Protein AF-A0A7C5KGV6-F1 (afdb_monomer_lite)

Structure (mmCIF, N/CA/C/O backbone):
data_AF-A0A7C5KGV6-F1
#
_entry.id   AF-A0A7C5KGV6-F1
#
loop_
_atom_site.group_PDB
_atom_site.id
_atom_site.type_symbol
_atom_site.label_atom_id
_atom_site.label_alt_id
_atom_site.label_comp_id
_atom_site.label_asym_id
_atom_site.label_entity_id
_atom_site.label_seq_id
_atom_site.pdbx_PDB_ins_code
_atom_site.Cartn_x
_atom_site.Cartn_y
_atom_site.Cartn_z
_atom_site.occupancy
_atom_site.B_iso_or_equiv
_atom_site.auth_seq_id
_atom_site.auth_comp_id
_atom_site.auth_asym_id
_atom_site.auth_atom_id
_atom_site.pdbx_PDB_model_num
ATOM 1 N N . MET A 1 1 ? 11.513 -6.902 12.374 1.00 52.19 1 MET A N 1
ATOM 2 C CA . MET A 1 1 ? 10.265 -6.134 12.181 1.00 52.19 1 MET A CA 1
ATOM 3 C C . MET A 1 1 ? 10.660 -4.734 11.754 1.00 52.19 1 MET A C 1
ATOM 5 O O . MET A 1 1 ? 11.417 -4.106 12.479 1.00 52.19 1 MET A O 1
ATOM 9 N N . ALA A 1 2 ? 10.253 -4.292 10.565 1.00 71.88 2 ALA A N 1
ATOM 10 C CA . ALA A 1 2 ? 10.565 -2.955 10.067 1.00 71.88 2 ALA A CA 1
ATOM 11 C C . ALA A 1 2 ? 9.271 -2.138 10.032 1.00 71.88 2 ALA A C 1
ATOM 13 O O . ALA A 1 2 ? 8.318 -2.535 9.365 1.00 71.88 2 ALA A O 1
ATOM 14 N N . ASN A 1 3 ? 9.241 -1.024 10.761 1.00 72.50 3 ASN A N 1
ATOM 15 C CA . ASN A 1 3 ? 8.108 -0.106 10.768 1.00 72.50 3 ASN A CA 1
ATOM 16 C C . ASN A 1 3 ? 8.458 1.099 9.899 1.00 72.50 3 ASN A C 1
ATOM 18 O O . ASN A 1 3 ? 9.424 1.808 10.176 1.00 72.50 3 ASN A O 1
ATOM 22 N N . LEU A 1 4 ? 7.671 1.327 8.849 1.00 75.94 4 LEU A N 1
ATOM 23 C CA . LEU A 1 4 ? 7.801 2.494 7.987 1.00 75.94 4 LEU A CA 1
ATOM 24 C C . LEU A 1 4 ? 6.774 3.540 8.424 1.00 75.94 4 LEU A C 1
ATOM 26 O O . LEU A 1 4 ? 5.573 3.33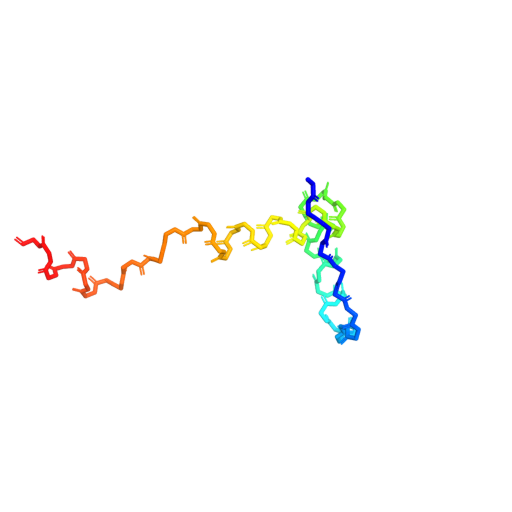4 8.271 1.00 75.94 4 LEU A O 1
ATOM 30 N N . ILE A 1 5 ? 7.247 4.661 8.968 1.00 78.50 5 ILE A N 1
ATOM 31 C CA . ILE A 1 5 ? 6.393 5.790 9.345 1.00 78.50 5 ILE A CA 1
ATOM 32 C C . ILE A 1 5 ? 6.592 6.888 8.309 1.00 78.50 5 ILE A C 1
ATOM 34 O O . ILE A 1 5 ? 7.650 7.513 8.255 1.00 78.50 5 ILE A O 1
ATOM 38 N N . VAL A 1 6 ? 5.565 7.141 7.504 1.00 74.44 6 VAL A N 1
ATOM 39 C CA . VAL A 1 6 ? 5.576 8.237 6.533 1.00 74.44 6 VAL A CA 1
ATOM 40 C C . VAL A 1 6 ? 4.917 9.455 7.171 1.00 74.44 6 VAL A C 1
ATOM 42 O O . VAL A 1 6 ? 3.730 9.436 7.489 1.00 74.44 6 VAL A O 1
ATOM 45 N N . ARG A 1 7 ? 5.704 10.510 7.396 1.00 82.38 7 ARG A N 1
ATOM 46 C CA . ARG A 1 7 ? 5.233 11.799 7.931 1.00 82.38 7 ARG A CA 1
ATOM 47 C C . ARG A 1 7 ? 5.052 12.797 6.785 1.00 82.38 7 ARG A C 1
ATOM 49 O O . ARG A 1 7 ? 5.690 12.649 5.749 1.00 82.38 7 ARG A O 1
ATOM 56 N N . ASN A 1 8 ? 4.205 13.810 6.984 1.00 82.00 8 ASN A N 1
ATOM 57 C CA . ASN A 1 8 ? 3.889 14.846 5.986 1.00 82.00 8 ASN A CA 1
ATOM 58 C C . ASN A 1 8 ? 3.350 14.295 4.654 1.00 82.00 8 ASN A C 1
ATOM 60 O O . ASN A 1 8 ? 3.742 14.743 3.579 1.00 82.00 8 ASN A O 1
ATOM 64 N N . LEU A 1 9 ? 2.444 13.315 4.717 1.00 81.12 9 LEU A N 1
ATOM 65 C CA . LEU A 1 9 ? 1.749 12.844 3.523 1.00 81.12 9 LEU A CA 1
ATOM 66 C C . LEU A 1 9 ? 0.674 13.853 3.108 1.00 81.12 9 LEU A C 1
ATOM 68 O O . LEU A 1 9 ? -0.072 14.345 3.956 1.00 81.12 9 LEU A O 1
ATOM 72 N N . ASP A 1 10 ? 0.558 14.113 1.807 1.00 88.38 10 ASP A N 1
ATOM 73 C CA . ASP A 1 10 ? -0.532 14.932 1.283 1.00 88.38 10 ASP A CA 1
ATOM 74 C C . ASP A 1 10 ? -1.885 14.290 1.666 1.00 88.38 10 ASP A C 1
ATOM 76 O O . ASP A 1 10 ? -2.094 13.092 1.414 1.00 88.38 10 ASP A O 1
ATOM 80 N N . PRO A 1 11 ? -2.822 15.046 2.267 1.00 86.00 11 PRO A N 1
ATOM 81 C CA . PRO A 1 11 ? -4.126 14.526 2.673 1.00 86.00 11 PRO A CA 1
ATOM 82 C C . PRO A 1 11 ? -4.905 13.892 1.512 1.00 86.00 11 PRO A C 1
ATOM 84 O O . PRO A 1 11 ? -5.657 12.940 1.721 1.00 86.00 11 PRO A O 1
ATOM 87 N N . ARG A 1 12 ? -4.685 14.333 0.267 1.00 90.00 12 ARG A N 1
ATOM 88 C CA . ARG A 1 12 ? -5.292 13.731 -0.930 1.00 90.00 12 ARG A CA 1
ATOM 89 C C . ARG A 1 12 ? -4.850 12.282 -1.123 1.00 90.00 12 ARG A C 1
ATOM 91 O O . ARG A 1 12 ? -5.659 11.446 -1.526 1.00 90.00 12 ARG A O 1
ATOM 98 N N . ILE A 1 13 ? -3.589 11.974 -0.812 1.00 85.50 13 ILE A N 1
ATOM 99 C CA . ILE A 1 13 ? -3.046 10.612 -0.883 1.00 85.50 13 ILE A CA 1
ATOM 100 C C . ILE A 1 13 ? -3.682 9.750 0.205 1.00 85.50 13 ILE A C 1
ATOM 102 O O . ILE A 1 13 ? -4.096 8.627 -0.080 1.00 85.50 13 ILE A O 1
ATOM 106 N N . VAL A 1 14 ? -3.827 10.281 1.423 1.00 85.25 14 VAL A N 1
ATOM 107 C CA . VAL A 1 14 ? -4.494 9.577 2.530 1.00 85.25 14 VAL A CA 1
ATOM 108 C C . VAL A 1 14 ? -5.937 9.227 2.156 1.00 85.25 14 VAL A C 1
ATOM 110 O O . VAL A 1 14 ? -6.360 8.086 2.334 1.00 85.25 14 VAL A O 1
ATOM 113 N N . GLU A 1 15 ? -6.681 10.165 1.571 1.00 89.00 15 GLU A N 1
ATOM 114 C CA . GLU A 1 15 ? -8.070 9.938 1.161 1.00 89.00 15 GLU A CA 1
ATOM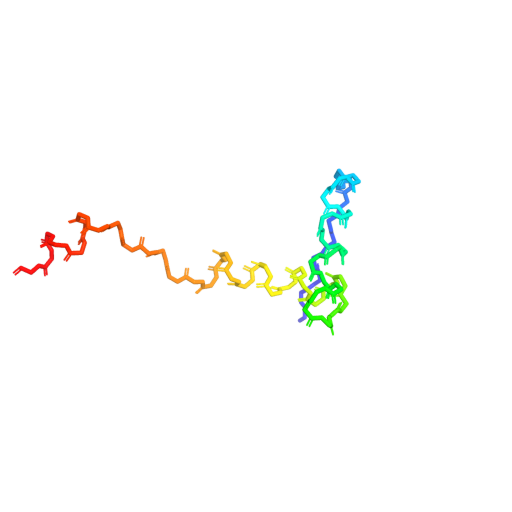 115 C C . GLU A 1 15 ? -8.207 8.979 -0.030 1.00 89.00 15 GLU A C 1
ATOM 117 O O . GLU A 1 15 ? -9.152 8.188 -0.097 1.00 89.00 15 GLU A O 1
ATOM 122 N N . ALA A 1 16 ? -7.267 9.001 -0.977 1.00 88.44 16 ALA A N 1
ATOM 123 C CA . ALA A 1 16 ? -7.217 8.004 -2.045 1.00 88.44 16 ALA A CA 1
ATOM 124 C C . ALA A 1 16 ? -6.904 6.602 -1.493 1.00 88.44 16 ALA A C 1
ATOM 126 O O . ALA A 1 16 ? -7.545 5.622 -1.884 1.00 88.44 16 ALA A O 1
ATOM 127 N N . LEU A 1 17 ? -5.964 6.508 -0.545 1.00 86.81 17 LEU A N 1
ATOM 128 C CA . LEU A 1 17 ? -5.579 5.259 0.106 1.00 86.81 17 LEU A CA 1
ATOM 129 C C . LEU A 1 17 ? -6.737 4.681 0.924 1.00 86.81 17 LEU A C 1
ATOM 131 O O . LEU A 1 17 ? -7.033 3.500 0.780 1.00 86.81 17 LEU A O 1
ATOM 135 N N . LYS A 1 18 ? -7.443 5.501 1.716 1.00 86.88 18 LYS A N 1
ATOM 136 C CA . LYS A 1 18 ? -8.634 5.077 2.474 1.00 86.88 18 LYS A CA 1
A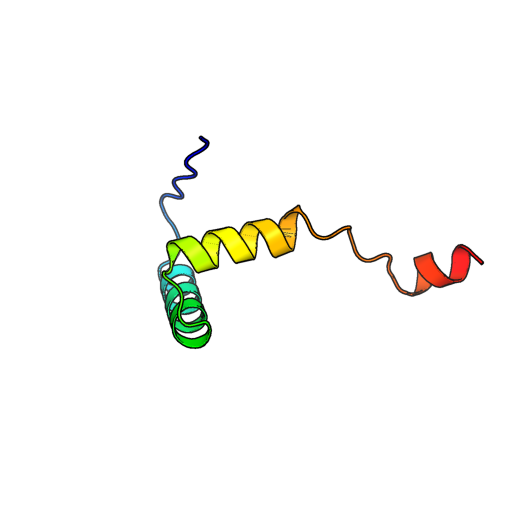TOM 137 C C . LYS A 1 18 ? -9.733 4.543 1.564 1.00 86.88 18 LYS A C 1
ATOM 139 O O . LYS A 1 18 ? -10.254 3.461 1.816 1.00 86.88 18 LYS A O 1
ATOM 144 N N . ARG A 1 19 ? -10.058 5.260 0.481 1.00 90.00 19 ARG A N 1
ATOM 145 C CA . ARG A 1 19 ? -11.054 4.805 -0.507 1.00 90.00 19 ARG A CA 1
ATOM 146 C C . ARG A 1 19 ? -10.667 3.466 -1.126 1.00 90.00 19 ARG A C 1
ATOM 148 O O . ARG A 1 19 ? -11.508 2.583 -1.280 1.00 90.00 19 ARG A O 1
ATOM 155 N N . ARG A 1 20 ? -9.387 3.297 -1.458 1.00 87.56 20 ARG A N 1
ATOM 156 C CA . ARG A 1 20 ? -8.865 2.040 -1.998 1.00 87.56 20 ARG A CA 1
ATOM 157 C C . ARG A 1 20 ? -8.924 0.916 -0.959 1.00 87.56 20 ARG A C 1
ATOM 159 O O . ARG A 1 20 ? -9.415 -0.159 -1.280 1.00 87.56 20 ARG A O 1
ATOM 166 N N . ALA A 1 21 ? -8.516 1.184 0.276 1.00 88.88 21 ALA A N 1
ATOM 167 C CA . ALA A 1 21 ? -8.552 0.231 1.380 1.00 88.88 21 ALA A CA 1
ATOM 168 C C . ALA A 1 21 ? -9.985 -0.250 1.669 1.00 88.88 21 ALA A C 1
ATOM 170 O O . ALA A 1 21 ? -10.217 -1.455 1.748 1.00 88.88 21 ALA A O 1
ATOM 171 N N . ALA A 1 22 ? -10.960 0.668 1.690 1.00 88.50 22 ALA A N 1
ATOM 172 C CA . ALA A 1 22 ? -12.380 0.345 1.829 1.00 88.50 22 ALA A CA 1
ATOM 173 C C . ALA A 1 22 ? -12.875 -0.580 0.706 1.00 88.50 22 ALA A C 1
ATOM 175 O O . ALA A 1 22 ? -13.539 -1.577 0.974 1.00 88.50 22 ALA A O 1
ATOM 176 N N . ARG A 1 23 ? -12.484 -0.314 -0.548 1.00 88.62 23 ARG A N 1
ATOM 177 C CA . ARG A 1 23 ? -12.834 -1.168 -1.696 1.00 88.62 23 ARG A CA 1
ATOM 178 C C . ARG A 1 23 ? -12.235 -2.574 -1.601 1.00 88.62 23 ARG A C 1
ATOM 180 O O . ARG A 1 23 ? -12.834 -3.525 -2.088 1.00 88.62 23 ARG A O 1
ATOM 187 N N . HIS A 1 24 ? -11.050 -2.705 -1.013 1.00 84.75 24 HIS A N 1
ATOM 188 C CA . HIS A 1 24 ? -10.378 -3.991 -0.827 1.00 84.75 24 HIS A CA 1
ATOM 189 C C . HIS A 1 24 ? -10.732 -4.679 0.505 1.00 84.75 24 HIS A C 1
ATOM 191 O O . HIS A 1 24 ? -10.242 -5.780 0.745 1.00 84.75 24 HIS A O 1
ATOM 197 N N . GLY A 1 25 ? -11.568 -4.063 1.355 1.00 87.00 25 GLY A N 1
ATOM 198 C CA . GLY A 1 25 ? -11.937 -4.597 2.670 1.00 87.00 25 GLY A CA 1
ATOM 199 C C . GLY A 1 25 ? -10.762 -4.673 3.651 1.00 87.00 25 GLY A C 1
ATOM 200 O O . GLY A 1 25 ? -10.720 -5.559 4.499 1.00 87.00 25 GLY A O 1
ATOM 201 N N . ARG A 1 26 ? -9.767 -3.789 3.505 1.00 86.88 26 ARG A 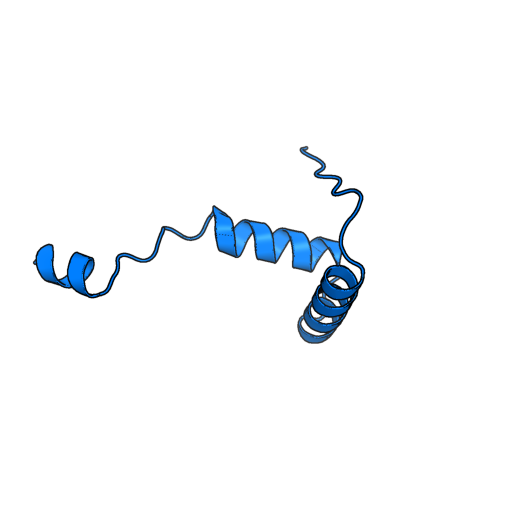N 1
ATOM 202 C CA . ARG A 1 26 ? -8.529 -3.784 4.299 1.00 86.88 26 ARG A CA 1
ATOM 203 C C . ARG A 1 26 ? -8.381 -2.491 5.091 1.00 86.88 26 ARG A C 1
ATOM 205 O O . ARG A 1 26 ? -8.958 -1.464 4.743 1.00 86.88 26 ARG A O 1
ATOM 212 N N . SER A 1 27 ? -7.559 -2.525 6.139 1.00 83.00 27 SER A N 1
ATOM 213 C CA . SER A 1 27 ? -7.117 -1.300 6.810 1.00 83.00 27 SER A CA 1
ATOM 214 C C .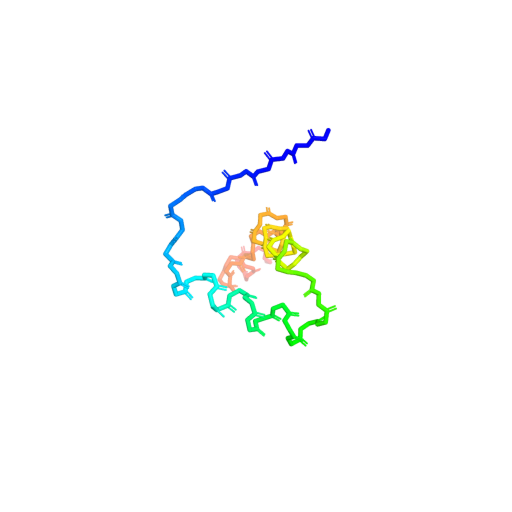 SER A 1 27 ? -6.218 -0.474 5.883 1.00 83.00 27 SER A C 1
ATOM 216 O O . SER A 1 27 ? -5.569 -1.010 4.981 1.00 83.00 27 SER A O 1
ATOM 218 N N . ALA A 1 28 ? -6.149 0.839 6.117 1.00 79.56 28 ALA A N 1
ATOM 219 C CA . ALA A 1 28 ? -5.281 1.729 5.344 1.00 79.56 28 ALA A CA 1
ATOM 220 C C . ALA A 1 28 ? -3.809 1.278 5.387 1.00 79.56 28 ALA A C 1
ATOM 222 O O . ALA A 1 28 ? -3.119 1.338 4.375 1.00 79.56 28 ALA A O 1
ATOM 223 N N . GLU A 1 29 ? -3.350 0.757 6.527 1.00 80.81 29 GLU A N 1
ATOM 224 C CA . GLU A 1 29 ? -1.997 0.219 6.685 1.00 80.81 29 GLU A CA 1
ATOM 225 C C . GLU A 1 29 ? -1.778 -1.071 5.877 1.00 80.81 29 GLU A C 1
ATOM 227 O O . GLU A 1 29 ? -0.756 -1.218 5.207 1.00 80.81 29 GLU A O 1
ATOM 232 N N . ALA A 1 30 ? -2.748 -1.991 5.876 1.00 82.38 30 ALA A N 1
ATOM 233 C CA . ALA A 1 30 ? -2.661 -3.217 5.087 1.00 82.38 30 ALA A CA 1
ATOM 234 C C . ALA A 1 30 ? -2.678 -2.925 3.577 1.00 82.38 30 ALA A C 1
ATOM 236 O O . ALA A 1 30 ? -1.921 -3.531 2.820 1.00 82.38 30 ALA A O 1
ATOM 237 N N . GLU A 1 31 ? -3.491 -1.962 3.138 1.00 85.88 31 GLU A N 1
ATOM 238 C CA . GLU A 1 31 ? -3.504 -1.507 1.747 1.00 85.88 31 GLU A CA 1
ATOM 239 C C . GLU A 1 31 ? -2.202 -0.783 1.368 1.00 85.88 31 GLU A C 1
ATOM 241 O O . GLU A 1 31 ? -1.701 -0.955 0.256 1.00 85.88 31 GLU A O 1
ATOM 246 N N . HIS A 1 32 ? -1.619 -0.018 2.296 1.00 82.06 32 HIS A N 1
ATOM 247 C CA . HIS A 1 32 ? -0.314 0.616 2.117 1.00 82.06 32 HIS A CA 1
AT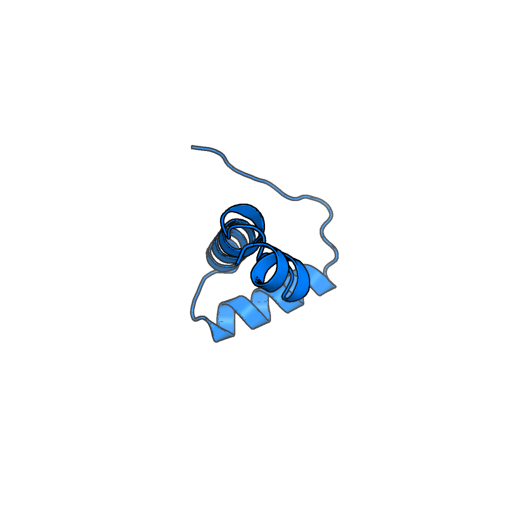OM 248 C C . HIS A 1 32 ? 0.794 -0.423 1.929 1.00 82.06 32 HIS A C 1
ATOM 250 O O . HIS A 1 32 ? 1.574 -0.329 0.981 1.00 82.06 32 HIS A O 1
ATOM 256 N N . ARG A 1 33 ? 0.824 -1.453 2.784 1.00 83.38 33 ARG A N 1
ATOM 257 C CA . ARG A 1 33 ? 1.772 -2.567 2.674 1.00 83.38 33 ARG A CA 1
ATOM 258 C C . ARG A 1 33 ? 1.604 -3.306 1.351 1.00 83.38 33 ARG A C 1
ATOM 260 O O . ARG A 1 33 ? 2.581 -3.495 0.637 1.00 83.38 33 ARG A O 1
ATOM 267 N N . ALA A 1 34 ? 0.369 -3.633 0.977 1.00 83.75 34 ALA A N 1
ATOM 268 C CA . ALA A 1 34 ? 0.082 -4.292 -0.293 1.00 83.75 34 ALA A CA 1
ATOM 269 C C . ALA A 1 34 ? 0.493 -3.435 -1.505 1.00 83.75 34 ALA A C 1
ATOM 271 O O . ALA A 1 34 ? 0.972 -3.971 -2.502 1.00 83.75 34 ALA A O 1
ATOM 272 N N . LEU A 1 35 ? 0.334 -2.105 -1.440 1.00 84.69 35 LEU A N 1
ATOM 273 C CA . LEU A 1 35 ? 0.805 -1.195 -2.488 1.00 84.69 35 LEU A CA 1
ATOM 274 C C . LEU A 1 35 ? 2.337 -1.208 -2.585 1.00 84.69 35 LEU A C 1
ATOM 276 O O . LEU A 1 35 ? 2.863 -1.319 -3.691 1.00 84.69 35 LEU A O 1
ATOM 280 N N . LEU A 1 36 ? 3.039 -1.125 -1.452 1.00 83.31 36 LEU A N 1
ATOM 281 C CA . LEU A 1 36 ? 4.501 -1.196 -1.401 1.00 83.31 36 LEU A CA 1
ATOM 282 C C . LEU A 1 36 ? 5.017 -2.518 -1.968 1.00 83.31 36 LEU A C 1
ATOM 284 O O . LEU A 1 36 ? 5.876 -2.504 -2.843 1.00 83.31 36 LEU A O 1
ATOM 288 N N . GLU A 1 37 ? 4.452 -3.648 -1.547 1.00 83.56 37 GLU A N 1
ATOM 289 C CA . GLU A 1 37 ? 4.804 -4.965 -2.083 1.00 83.56 37 GLU A CA 1
ATOM 290 C C . GLU A 1 37 ? 4.515 -5.053 -3.586 1.00 83.56 37 GLU A C 1
ATOM 292 O O . GLU A 1 37 ? 5.355 -5.494 -4.365 1.00 83.56 37 GLU A O 1
ATOM 297 N N . MET A 1 38 ? 3.357 -4.566 -4.034 1.00 82.62 38 MET A N 1
ATOM 298 C CA . MET A 1 38 ? 2.996 -4.579 -5.450 1.00 82.62 38 MET A CA 1
ATOM 299 C C . MET A 1 38 ? 3.943 -3.735 -6.311 1.00 82.62 38 MET A C 1
ATOM 301 O O . MET A 1 38 ? 4.180 -4.093 -7.462 1.00 82.62 38 MET A O 1
ATOM 305 N N . VAL A 1 39 ? 4.451 -2.613 -5.800 1.00 83.75 39 VAL A N 1
ATOM 306 C CA . VAL A 1 39 ? 5.338 -1.716 -6.555 1.00 83.75 39 VAL A CA 1
ATOM 307 C C . VAL A 1 39 ? 6.796 -2.171 -6.481 1.00 83.75 39 VAL A C 1
ATOM 309 O O . VAL A 1 39 ? 7.494 -2.103 -7.489 1.00 83.75 39 VAL A O 1
ATOM 312 N N . LEU A 1 40 ? 7.253 -2.639 -5.316 1.00 81.19 40 LEU A N 1
ATOM 313 C CA . LEU A 1 40 ? 8.664 -2.944 -5.059 1.00 81.19 40 LEU A CA 1
ATOM 314 C C . LEU A 1 40 ? 9.032 -4.414 -5.292 1.00 81.19 40 LEU A C 1
ATOM 316 O O . LEU A 1 40 ? 10.156 -4.686 -5.699 1.00 81.19 40 LEU A O 1
ATOM 320 N N . LEU A 1 41 ? 8.117 -5.359 -5.046 1.00 78.31 41 LEU A N 1
ATOM 321 C CA . LEU A 1 41 ? 8.383 -6.799 -5.188 1.00 78.31 41 LEU A CA 1
ATOM 322 C C . LEU A 1 41 ? 7.900 -7.374 -6.518 1.00 78.31 41 LEU A C 1
ATOM 324 O O . LEU A 1 41 ? 8.277 -8.491 -6.871 1.00 78.31 41 LEU A O 1
ATOM 328 N N . ARG A 1 42 ? 7.076 -6.647 -7.287 1.00 66.75 42 ARG A N 1
ATOM 329 C CA . ARG A 1 42 ? 6.774 -7.099 -8.647 1.00 66.75 42 ARG A CA 1
ATOM 330 C C . ARG A 1 42 ? 8.029 -6.947 -9.504 1.00 66.75 42 ARG A C 1
ATOM 332 O O . ARG A 1 42 ? 8.558 -5.837 -9.587 1.00 66.75 42 ARG A O 1
ATOM 339 N N . PRO A 1 43 ? 8.485 -8.018 -10.184 1.00 64.81 43 PRO A N 1
ATOM 340 C CA . PRO A 1 43 ? 9.584 -7.893 -11.127 1.00 64.81 43 PRO A CA 1
ATOM 341 C C . PRO A 1 43 ? 9.203 -6.821 -12.144 1.00 64.81 43 PRO A C 1
ATOM 343 O O . PRO A 1 43 ? 8.062 -6.807 -12.626 1.00 64.81 43 PRO A O 1
ATOM 346 N N . ARG A 1 44 ? 10.129 -5.892 -12.431 1.00 64.31 44 ARG A N 1
ATOM 347 C CA . ARG A 1 44 ? 9.926 -4.868 -13.464 1.00 64.31 44 ARG A CA 1
ATOM 348 C C . ARG A 1 44 ? 9.405 -5.589 -14.697 1.00 64.31 44 ARG A C 1
ATOM 350 O O . ARG A 1 44 ? 10.102 -6.433 -15.257 1.00 64.31 44 ARG A O 1
ATOM 357 N N . ARG A 1 45 ? 8.156 -5.304 -15.080 1.00 64.31 45 ARG A N 1
ATOM 358 C CA . ARG A 1 45 ? 7.601 -5.847 -16.316 1.00 64.31 45 ARG A CA 1
ATOM 359 C C . ARG A 1 45 ? 8.542 -5.403 -17.428 1.00 64.31 45 ARG A C 1
ATOM 361 O O . ARG A 1 45 ? 8.683 -4.198 -17.640 1.00 64.31 45 ARG A O 1
ATOM 368 N N . LYS A 1 46 ? 9.198 -6.368 -18.083 1.00 66.56 46 LYS A N 1
ATOM 369 C CA . LYS A 1 46 ? 9.923 -6.115 -19.329 1.00 66.56 46 LYS A CA 1
ATOM 370 C C . LYS A 1 46 ? 8.959 -5.383 -20.251 1.00 66.56 46 LYS A C 1
ATOM 372 O O . LYS A 1 46 ? 7.790 -5.771 -20.363 1.00 66.56 46 LYS A O 1
ATOM 377 N N . ARG A 1 47 ? 9.410 -4.288 -20.853 1.00 75.06 47 ARG A N 1
ATOM 378 C CA . ARG A 1 47 ? 8.622 -3.614 -21.882 1.00 75.06 47 ARG A CA 1
ATOM 379 C C . ARG A 1 47 ? 8.374 -4.617 -23.003 1.00 75.06 47 ARG A C 1
ATOM 381 O O . ARG A 1 47 ? 9.207 -5.479 -23.254 1.00 75.06 47 ARG A O 1
ATOM 388 N N . PHE A 1 48 ? 7.235 -4.504 -23.680 1.00 74.56 48 PHE A N 1
ATOM 389 C CA . PHE A 1 48 ? 6.857 -5.432 -24.751 1.00 74.56 48 PHE A CA 1
ATOM 390 C C . PHE A 1 48 ? 7.981 -5.619 -25.791 1.00 74.56 48 PHE A C 1
ATOM 392 O O . PHE A 1 48 ? 8.288 -6.744 -26.171 1.00 74.56 48 PHE A O 1
ATOM 399 N N . ALA A 1 49 ? 8.681 -4.533 -26.140 1.00 81.12 49 ALA A N 1
ATOM 400 C CA . ALA A 1 49 ? 9.862 -4.564 -27.004 1.00 81.12 49 ALA A CA 1
ATOM 401 C C . ALA A 1 49 ? 11.037 -5.386 -26.428 1.00 81.12 49 ALA A C 1
ATOM 403 O O . ALA A 1 49 ? 11.672 -6.137 -27.158 1.00 81.12 49 ALA A O 1
ATOM 404 N N . GLU A 1 50 ? 11.303 -5.297 -25.120 1.00 79.06 50 GLU A N 1
ATOM 405 C CA . GLU A 1 50 ? 12.354 -6.076 -24.441 1.00 79.06 50 GLU A CA 1
ATOM 406 C C . GLU A 1 50 ? 11.998 -7.566 -24.328 1.00 79.06 50 GLU A C 1
ATOM 408 O O . GLU A 1 50 ? 12.887 -8.405 -24.216 1.00 79.06 50 GLU A O 1
ATOM 413 N N . ALA A 1 51 ? 10.705 -7.909 -24.326 1.00 78.44 51 ALA A N 1
ATOM 414 C CA . ALA A 1 51 ? 10.253 -9.298 -24.346 1.00 78.44 51 ALA A CA 1
ATOM 415 C C . ALA A 1 51 ? 10.407 -9.930 -25.739 1.00 78.44 51 ALA A C 1
ATOM 417 O O . ALA A 1 51 ? 10.793 -11.090 -25.830 1.00 78.44 51 ALA A O 1
ATOM 418 N N . LEU A 1 52 ? 10.147 -9.161 -26.803 1.00 80.25 52 LEU A N 1
ATOM 419 C CA . LEU A 1 52 ? 10.310 -9.595 -28.195 1.00 80.25 52 LEU A CA 1
ATOM 420 C C . LEU A 1 52 ? 11.776 -9.726 -28.616 1.00 80.25 52 LEU A C 1
ATOM 422 O O . LEU A 1 52 ? 12.106 -10.649 -29.343 1.00 80.25 52 LEU A O 1
ATOM 426 N N . ALA A 1 53 ? 12.657 -8.842 -28.143 1.00 81.06 53 ALA A N 1
ATOM 427 C CA . ALA A 1 53 ? 14.084 -8.884 -28.477 1.00 81.06 53 ALA A CA 1
ATOM 428 C C . ALA A 1 53 ? 14.859 -10.043 -27.812 1.00 81.06 53 ALA A C 1
ATOM 430 O O . ALA A 1 53 ? 16.048 -10.204 -28.067 1.00 81.06 53 ALA A O 1
ATOM 431 N N . ALA A 1 54 ? 14.220 -10.801 -26.915 1.00 73.94 54 ALA A N 1
ATOM 432 C CA . ALA A 1 54 ? 14.828 -11.905 -26.171 1.00 73.94 54 ALA A CA 1
ATOM 433 C C . ALA A 1 54 ? 14.462 -13.301 -26.723 1.00 73.94 54 ALA A C 1
ATOM 435 O O . ALA A 1 54 ? 14.746 -14.296 -26.053 1.00 73.94 54 ALA A O 1
ATOM 436 N N . ILE A 1 55 ? 13.807 -13.361 -27.889 1.00 65.50 55 ILE A N 1
ATOM 437 C CA . ILE A 1 55 ? 13.454 -14.570 -28.658 1.00 65.50 55 ILE A CA 1
ATOM 438 C C . ILE A 1 55 ? 14.291 -14.566 -29.935 1.00 65.50 55 ILE A C 1
ATOM 440 O O . ILE A 1 55 ? 14.796 -15.650 -30.294 1.00 65.50 55 ILE A O 1
#

Foldseek 3Di:
DDDDDDPPDDVVVVVVLCVVCVVVVHDSVVSVVVVCCVVPVPDPPQDPVSVVVVD

Sequence (55 aa):
MANLIVRNLDPRIVEALKRRAARHGRSAEAEHRALLEMVLLRPRRKRFAEALAAI

Secondary structure (DSSP, 8-state):
-------S--HHHHHHHHHHHHHHT--HHHHHHHHHHHHHTS-----HHHHHTT-

Radius of gyration: 15.75 Å; chains: 1; bounding box: 28×30×41 Å

pLDDT: mean 80.24, std 7.98, range [52.19, 90.0]